Protein AF-A0A1W5IIS3-F1 (afdb_monomer_lite)

InterPro domains:
  IPR004045 Glutathione S-transferase, N-terminal [PF02798] (14-69)
  IPR004045 Glutathione S-transferase, N-terminal [PS50404] (1-76)
  IPR036249 Thioredoxin-like superfamily [SSF52833] (5-72)
  IPR050213 Glutathione S-transferase superfamily [PTHR11571] (5-78)

Sequence (79 aa):
FTDLALKGRCGALKIMLADKGQQLKENLVTLDEWGKGEIKASCVFGQLPKFQDGDLVLYQSNTILRHLGRKHGAYGKND

Organism: Ctenopharyngodon idella (NCBI:txid7959)

Radius of gyration: 13.41 Å; chains: 1; bounding box: 38×21×33 Å

pLDDT: mean 92.06, std 5.59, range [56.94, 96.88]

Structure (mmCIF, N/CA/C/O backbone):
data_AF-A0A1W5IIS3-F1
#
_entry.id   AF-A0A1W5IIS3-F1
#
loop_
_atom_site.group_PDB
_atom_site.id
_atom_site.type_symbol
_atom_site.label_atom_id
_atom_site.label_alt_id
_atom_site.label_comp_id
_atom_site.label_asym_id
_atom_site.label_entity_id
_atom_site.label_seq_id
_atom_site.pdbx_PDB_ins_code
_atom_site.Cartn_x
_atom_site.Cartn_y
_atom_site.Cartn_z
_atom_site.occupancy
_atom_site.B_iso_or_equiv
_atom_site.auth_seq_id
_atom_site.auth_comp_id
_atom_site.auth_asym_id
_atom_site.auth_atom_id
_atom_site.pdbx_PDB_model_num
ATOM 1 N N . PHE A 1 1 ? -4.572 -6.558 -0.019 1.00 90.62 1 PHE A N 1
ATOM 2 C CA . PHE A 1 1 ? -4.342 -5.102 0.073 1.00 90.62 1 PHE A CA 1
ATOM 3 C C . PHE A 1 1 ? -5.470 -4.487 0.874 1.00 90.62 1 PHE A C 1
ATOM 5 O O . PHE A 1 1 ? -6.621 -4.775 0.580 1.00 90.62 1 PHE A O 1
ATOM 12 N N . THR A 1 2 ? -5.143 -3.709 1.899 1.00 92.81 2 THR A N 1
ATOM 13 C CA . THR A 1 2 ? -6.104 -3.070 2.799 1.00 92.81 2 THR A CA 1
ATOM 14 C C . THR A 1 2 ? -5.884 -1.567 2.763 1.00 92.81 2 THR A C 1
ATOM 16 O O . THR A 1 2 ? -4.766 -1.099 2.990 1.00 92.81 2 THR A O 1
ATOM 19 N N . ASP A 1 3 ? -6.941 -0.826 2.462 1.00 92.75 3 ASP A N 1
ATOM 20 C CA . ASP A 1 3 ? -6.947 0.635 2.394 1.00 92.75 3 ASP A CA 1
ATOM 21 C C . AS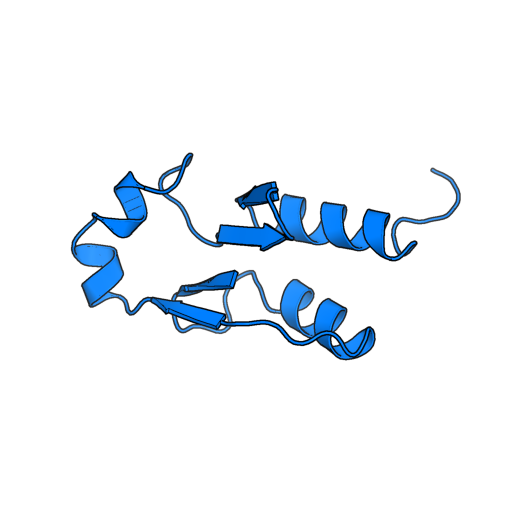P A 1 3 ? -8.360 1.145 2.687 1.00 92.75 3 ASP A C 1
ATOM 23 O O . ASP A 1 3 ? -9.313 0.362 2.722 1.00 92.75 3 ASP A O 1
ATOM 27 N N . LEU A 1 4 ? -8.500 2.451 2.894 1.00 90.81 4 LEU A N 1
ATOM 28 C CA . LEU A 1 4 ? -9.815 3.075 2.958 1.00 90.81 4 LEU A CA 1
ATOM 29 C C . LEU A 1 4 ? -10.544 2.910 1.616 1.00 90.81 4 LEU A C 1
ATOM 31 O O . LEU A 1 4 ? -9.906 2.862 0.562 1.00 90.81 4 LEU A O 1
ATOM 35 N N . ALA A 1 5 ? -11.877 2.863 1.645 1.00 86.88 5 ALA A N 1
ATOM 36 C CA . ALA A 1 5 ? -12.739 2.764 0.459 1.00 86.88 5 ALA A CA 1
ATOM 37 C C . ALA A 1 5 ? -12.750 4.055 -0.405 1.00 86.88 5 ALA A C 1
ATOM 39 O O . ALA A 1 5 ? -13.797 4.620 -0.714 1.00 86.88 5 ALA A O 1
ATOM 40 N N . LEU A 1 6 ? -11.569 4.553 -0.775 1.00 83.56 6 LEU A N 1
ATOM 41 C CA . LEU A 1 6 ? -11.306 5.774 -1.535 1.00 83.56 6 LEU A CA 1
ATOM 42 C C . LEU A 1 6 ? -10.216 5.481 -2.586 1.00 83.56 6 LEU A C 1
ATOM 44 O O . LEU A 1 6 ? -9.446 4.534 -2.446 1.00 83.56 6 LEU A O 1
ATOM 48 N N . LYS A 1 7 ? -10.092 6.303 -3.642 1.00 73.12 7 LYS A N 1
ATOM 49 C CA . LYS A 1 7 ? -8.987 6.144 -4.620 1.00 73.12 7 LYS A CA 1
ATOM 50 C C . LYS A 1 7 ? -7.606 6.340 -3.968 1.00 73.12 7 LYS A C 1
ATOM 52 O O . LYS A 1 7 ? -6.678 5.594 -4.270 1.00 73.12 7 LYS A O 1
ATOM 57 N N . GLY A 1 8 ? -7.507 7.301 -3.046 1.00 83.25 8 GLY A N 1
ATOM 58 C CA . GLY A 1 8 ? -6.412 7.434 -2.081 1.00 83.25 8 GLY A CA 1
ATOM 59 C C . GLY A 1 8 ? -4.993 7.466 -2.666 1.00 83.25 8 GLY A C 1
ATOM 60 O O . GLY A 1 8 ? -4.767 7.794 -3.829 1.00 83.25 8 GLY A O 1
ATOM 61 N N . ARG A 1 9 ? -4.010 7.110 -1.829 1.00 85.25 9 ARG A N 1
ATOM 62 C CA . ARG A 1 9 ? -2.573 7.073 -2.182 1.00 85.25 9 ARG A CA 1
ATOM 63 C C . ARG A 1 9 ? -2.180 5.848 -3.017 1.00 85.25 9 ARG A C 1
ATOM 65 O O . ARG A 1 9 ? -1.022 5.711 -3.401 1.00 85.25 9 ARG A O 1
ATOM 72 N N . CYS A 1 10 ? -3.125 4.953 -3.289 1.00 86.25 10 CYS A N 1
ATOM 73 C CA . CYS A 1 10 ? -2.860 3.638 -3.866 1.00 86.25 10 CYS A CA 1
ATOM 74 C C . CYS A 1 10 ? -3.240 3.522 -5.342 1.00 86.25 10 CYS A C 1
ATOM 76 O O . CYS A 1 10 ? -3.156 2.434 -5.905 1.00 86.25 10 CYS A O 1
ATOM 78 N N . GLY A 1 11 ? -3.608 4.626 -6.000 1.00 89.25 11 GLY A N 1
ATOM 79 C CA . GLY A 1 11 ? -3.899 4.629 -7.436 1.00 89.25 11 GLY A CA 1
ATOM 80 C C . GLY A 1 11 ? -2.746 4.071 -8.279 1.00 89.25 11 GLY A C 1
ATOM 81 O O . GLY A 1 11 ? -2.959 3.168 -9.083 1.00 89.25 11 GLY A O 1
ATOM 82 N N . ALA A 1 12 ? -1.514 4.531 -8.035 1.00 91.31 12 ALA A N 1
ATOM 83 C CA . ALA A 1 12 ? -0.332 4.059 -8.763 1.00 91.31 12 ALA A CA 1
ATOM 84 C C . ALA A 1 12 ? -0.077 2.553 -8.570 1.00 91.31 12 ALA A C 1
ATOM 86 O O . ALA A 1 12 ? 0.281 1.859 -9.516 1.00 91.31 12 ALA A O 1
ATOM 87 N N . LEU A 1 13 ? -0.320 2.039 -7.360 1.00 92.12 13 LEU A N 1
ATOM 88 C CA . LEU A 1 13 ? -0.205 0.616 -7.040 1.00 92.12 13 LEU A CA 1
ATOM 89 C C . LEU A 1 13 ? -1.191 -0.212 -7.872 1.00 92.12 13 LEU A C 1
ATOM 91 O O . LEU A 1 13 ? -0.800 -1.201 -8.486 1.00 92.12 13 LEU A O 1
ATOM 95 N N . LYS A 1 14 ? -2.462 0.210 -7.915 1.00 90.88 14 LYS A N 1
ATOM 96 C CA . LYS A 1 14 ? -3.510 -0.492 -8.670 1.00 90.88 14 LYS A CA 1
ATOM 97 C C . LYS A 1 14 ? -3.218 -0.497 -10.170 1.00 90.88 14 LYS A C 1
ATOM 99 O O . LYS A 1 14 ? -3.355 -1.539 -10.799 1.00 90.88 14 LYS A O 1
ATOM 104 N N . ILE A 1 15 ? -2.768 0.634 -10.720 1.00 92.94 15 ILE A N 1
ATOM 105 C CA . ILE A 1 15 ? -2.378 0.741 -12.135 1.00 92.94 15 ILE A CA 1
ATOM 106 C C . ILE A 1 15 ? -1.211 -0.202 -12.441 1.00 92.94 15 ILE A C 1
ATOM 108 O O . ILE A 1 15 ? -1.276 -0.949 -13.410 1.00 92.94 15 ILE A O 1
ATOM 112 N N . MET A 1 16 ? -0.174 -0.212 -11.599 1.00 91.88 16 MET A N 1
ATOM 113 C CA . MET A 1 16 ? 0.990 -1.076 -11.796 1.00 91.88 16 MET A CA 1
ATOM 114 C C . MET A 1 16 ? 0.619 -2.565 -11.791 1.00 91.88 16 MET A C 1
ATOM 116 O O . MET A 1 16 ? 1.082 -3.317 -12.644 1.00 91.88 16 MET A O 1
ATOM 120 N N . LEU A 1 17 ? -0.212 -2.999 -10.841 1.00 92.12 17 LEU A N 1
ATOM 121 C CA . LEU A 1 17 ? -0.652 -4.394 -10.764 1.00 92.12 17 LEU A CA 1
ATOM 122 C C . LEU A 1 17 ? -1.541 -4.775 -11.954 1.00 92.12 17 LEU A C 1
ATOM 124 O O . LEU A 1 17 ? -1.371 -5.858 -12.512 1.00 92.12 17 LEU A O 1
ATOM 128 N N . ALA A 1 18 ? -2.430 -3.872 -12.379 1.00 92.81 18 ALA A N 1
ATOM 129 C CA . ALA A 1 18 ? -3.273 -4.076 -13.553 1.00 92.81 18 ALA A CA 1
ATOM 130 C C . ALA A 1 18 ? -2.450 -4.185 -14.850 1.00 92.81 18 ALA A C 1
ATOM 132 O O . ALA A 1 18 ? -2.695 -5.097 -15.635 1.00 92.81 18 ALA A O 1
ATOM 133 N N . ASP A 1 19 ? -1.435 -3.331 -15.042 1.00 93.81 19 ASP A N 1
ATOM 134 C CA . ASP A 1 19 ? -0.493 -3.400 -16.176 1.00 93.81 19 ASP A CA 1
ATOM 135 C C . ASP A 1 19 ? 0.237 -4.751 -16.241 1.00 93.81 19 ASP A C 1
ATOM 137 O O . ASP A 1 19 ? 0.457 -5.305 -17.315 1.00 93.81 19 ASP A O 1
ATOM 141 N N . LYS A 1 20 ? 0.570 -5.327 -15.079 1.00 90.44 20 LYS A N 1
ATOM 142 C CA . LYS A 1 20 ? 1.199 -6.654 -14.976 1.00 90.44 20 LYS A CA 1
ATOM 143 C C . LYS A 1 20 ? 0.209 -7.820 -14.979 1.00 90.44 20 LYS A C 1
ATOM 145 O O . LYS A 1 20 ? 0.631 -8.955 -14.762 1.00 90.44 20 LYS A O 1
ATOM 150 N N . GLY A 1 21 ? -1.083 -7.569 -15.208 1.00 91.50 21 GLY A N 1
ATOM 151 C CA . GLY A 1 21 ? -2.124 -8.599 -15.225 1.00 91.50 21 GLY A CA 1
ATOM 152 C C . GLY A 1 21 ? -2.324 -9.301 -13.877 1.00 91.50 21 GLY A C 1
ATOM 153 O O . GLY A 1 21 ? -2.820 -10.427 -13.833 1.00 91.50 21 GLY A O 1
ATOM 154 N N . GLN A 1 22 ? -1.914 -8.675 -12.771 1.00 90.38 22 GLN A N 1
ATOM 155 C CA . GLN A 1 22 ? -2.000 -9.261 -11.438 1.00 90.38 22 GLN A CA 1
ATOM 156 C C . GLN A 1 22 ? -3.326 -8.923 -10.763 1.00 90.38 22 GLN A C 1
ATOM 158 O O . GLN A 1 22 ? -3.765 -7.772 -10.738 1.00 90.38 22 GLN A O 1
ATOM 163 N N . GLN A 1 23 ? -3.940 -9.932 -10.146 1.00 87.94 23 GLN A N 1
ATOM 164 C CA . GLN A 1 23 ? -5.142 -9.734 -9.346 1.00 87.94 23 GLN A CA 1
ATOM 165 C C . GLN A 1 23 ? -4.783 -9.216 -7.952 1.00 87.94 23 GLN A C 1
ATOM 167 O O . GLN A 1 23 ? -3.931 -9.772 -7.258 1.00 87.94 23 GLN A O 1
ATOM 172 N N . LEU A 1 24 ? -5.479 -8.165 -7.524 1.00 89.00 24 LEU A N 1
ATOM 173 C CA . LEU A 1 24 ? -5.353 -7.596 -6.191 1.00 89.00 24 LEU A CA 1
ATOM 174 C C . LEU A 1 24 ? -6.592 -7.948 -5.371 1.00 89.00 24 LEU A C 1
ATOM 176 O O . LEU A 1 24 ? -7.677 -7.441 -5.636 1.00 89.00 24 LEU A O 1
ATOM 180 N N . LYS A 1 25 ? -6.433 -8.772 -4.331 1.00 92.31 25 LYS A N 1
ATOM 181 C CA . LYS A 1 25 ? -7.496 -8.950 -3.334 1.00 92.31 25 LYS A CA 1
ATOM 182 C C . LYS A 1 25 ? -7.573 -7.703 -2.455 1.00 92.31 25 LYS A C 1
ATOM 184 O O . LYS A 1 25 ? -6.662 -7.441 -1.658 1.00 92.31 25 LYS A O 1
ATOM 189 N N . GLU A 1 26 ? -8.648 -6.941 -2.610 1.00 91.19 26 GLU A N 1
ATOM 190 C CA . GLU A 1 26 ? -8.907 -5.719 -1.852 1.00 91.19 26 GLU A CA 1
ATOM 191 C C 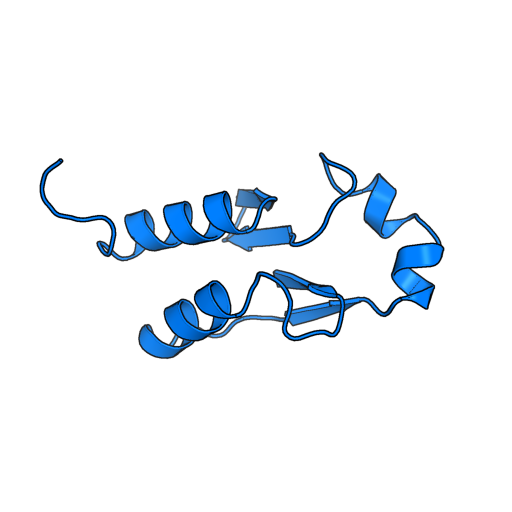. GLU A 1 26 ? -9.742 -6.016 -0.602 1.00 91.19 26 GLU A C 1
ATOM 193 O O . GLU A 1 26 ? -10.730 -6.742 -0.651 1.00 91.19 26 GLU A O 1
ATOM 198 N N . ASN A 1 27 ? -9.327 -5.450 0.525 1.00 92.94 27 ASN A N 1
ATOM 199 C CA . ASN A 1 27 ? -10.108 -5.373 1.750 1.00 92.94 27 ASN A CA 1
ATOM 200 C C . ASN A 1 27 ? -10.315 -3.886 2.048 1.00 92.94 27 ASN A C 1
ATOM 202 O O . ASN A 1 27 ? -9.411 -3.229 2.569 1.00 92.94 27 ASN A O 1
ATOM 206 N N . LEU A 1 28 ? -11.448 -3.344 1.605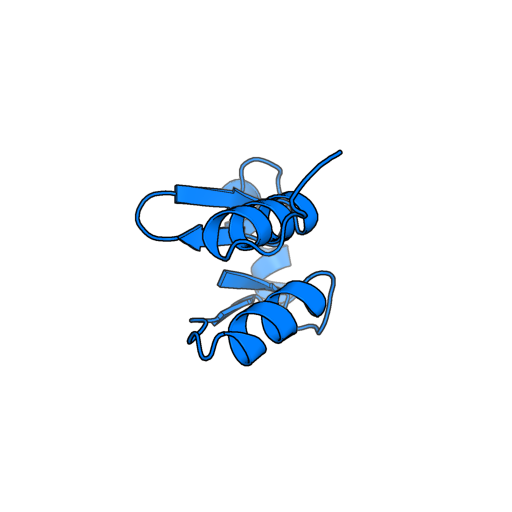 1.00 93.50 28 LEU A N 1
ATOM 207 C CA . LEU A 1 28 ? -11.741 -1.921 1.713 1.00 93.50 28 LEU A CA 1
ATOM 208 C C . LEU A 1 28 ? -12.362 -1.628 3.074 1.00 93.50 28 LEU A C 1
ATOM 210 O O . LEU A 1 28 ? -13.405 -2.176 3.410 1.00 93.50 28 LEU A O 1
ATOM 214 N N . VAL A 1 29 ? -11.709 -0.749 3.826 1.00 93.44 29 VAL A N 1
ATOM 215 C CA . VAL A 1 29 ? -12.122 -0.346 5.169 1.00 93.44 29 VAL A CA 1
ATOM 216 C C . VAL A 1 29 ? -12.959 0.926 5.065 1.00 93.44 29 VAL A C 1
ATOM 218 O O . VAL A 1 29 ? -12.556 1.912 4.435 1.00 93.44 29 VAL A O 1
ATOM 221 N N . THR A 1 30 ? -14.137 0.916 5.672 1.00 93.94 30 THR A N 1
ATOM 222 C CA . THR A 1 30 ? -14.992 2.103 5.789 1.00 93.94 30 THR A CA 1
ATOM 223 C C . THR A 1 30 ? -14.456 3.065 6.854 1.00 93.94 30 THR A C 1
ATOM 225 O O . THR A 1 30 ? -13.666 2.695 7.722 1.00 93.94 30 THR A O 1
ATOM 228 N N . LEU A 1 31 ? -14.888 4.330 6.818 1.00 91.50 31 LEU A N 1
ATOM 229 C CA . LEU A 1 31 ? -14.481 5.304 7.840 1.00 91.50 31 LEU A CA 1
ATOM 230 C C . LEU A 1 31 ? -14.976 4.926 9.246 1.00 91.50 31 LEU A C 1
ATOM 232 O O . LEU A 1 31 ? -14.277 5.214 10.213 1.00 91.50 31 LEU A O 1
ATOM 236 N N . ASP A 1 32 ? -16.126 4.254 9.358 1.00 94.06 32 ASP A N 1
ATOM 237 C CA . ASP A 1 32 ? -16.652 3.741 10.631 1.00 94.06 32 ASP A CA 1
ATOM 238 C C . ASP A 1 32 ? -15.753 2.636 11.207 1.00 94.06 32 ASP A C 1
ATOM 240 O O . ASP A 1 32 ? -15.291 2.727 12.344 1.00 94.06 32 ASP A O 1
ATOM 244 N N . GLU A 1 33 ? -15.410 1.633 10.393 1.00 93.69 33 GLU A N 1
ATOM 245 C CA . GLU A 1 33 ? -14.492 0.554 10.786 1.00 93.69 33 GLU A CA 1
ATOM 246 C C . GLU A 1 33 ? -13.099 1.079 11.138 1.00 93.69 33 GLU A C 1
ATOM 248 O O . GLU A 1 33 ? -12.468 0.605 12.084 1.00 93.69 33 GLU A O 1
ATOM 253 N N . TRP A 1 34 ? -12.622 2.090 10.407 1.00 93.75 34 TRP A N 1
ATOM 254 C CA . TRP A 1 34 ? -11.374 2.766 10.740 1.00 93.75 34 TRP A CA 1
ATOM 255 C C . TRP A 1 34 ? -11.472 3.527 12.071 1.00 93.75 34 TRP A C 1
ATOM 257 O O . TRP A 1 34 ? -10.536 3.489 12.873 1.00 93.75 34 TRP A O 1
ATOM 267 N N . GLY A 1 35 ? -12.612 4.177 12.323 1.00 94.06 35 GLY A N 1
ATOM 268 C CA . GLY A 1 35 ? -12.906 4.931 13.542 1.00 94.06 35 GLY A CA 1
ATOM 269 C C . GLY A 1 35 ? -12.935 4.076 14.810 1.00 94.06 35 GLY A C 1
ATOM 270 O O . GLY A 1 35 ? -12.506 4.553 15.860 1.00 94.06 35 GLY A O 1
ATOM 271 N N . LYS A 1 36 ? -13.331 2.797 14.708 1.00 95.62 36 LYS A N 1
ATOM 272 C CA . LYS A 1 36 ? -13.266 1.821 15.820 1.00 95.62 36 LYS A CA 1
ATOM 273 C C . LYS A 1 36 ? -11.842 1.577 16.326 1.00 95.62 36 LYS A C 1
ATOM 275 O O . LYS A 1 36 ? -11.654 1.126 17.449 1.00 95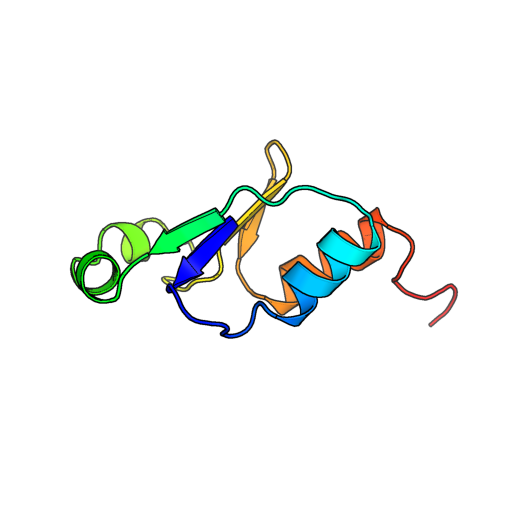.62 36 LYS A O 1
ATOM 280 N N . GLY A 1 37 ? -10.825 1.871 15.516 1.00 94.00 37 GLY A N 1
ATOM 281 C CA . GLY A 1 37 ? -9.426 1.872 15.943 1.00 94.00 37 GLY A CA 1
ATOM 282 C C . GLY A 1 37 ? -8.752 0.499 16.023 1.00 94.00 37 GLY A C 1
ATOM 283 O O . GLY A 1 37 ? -7.526 0.455 16.054 1.00 94.00 37 GLY A O 1
ATOM 284 N N . GLU A 1 38 ? -9.487 -0.614 15.969 1.00 95.12 38 GLU A N 1
ATOM 285 C CA . GLU A 1 38 ? -8.919 -1.975 15.999 1.00 95.12 38 GLU A CA 1
ATOM 286 C C . GLU A 1 38 ? -7.940 -2.218 14.838 1.00 95.12 38 GLU A C 1
ATOM 288 O O . GLU A 1 38 ? -6.796 -2.638 15.031 1.00 95.12 38 GLU A O 1
ATOM 293 N N . ILE A 1 39 ? -8.353 -1.863 13.615 1.00 93.56 39 ILE A N 1
ATOM 294 C CA . ILE A 1 39 ? -7.510 -1.990 12.417 1.00 93.56 39 ILE A CA 1
ATOM 295 C C . ILE A 1 39 ? -6.289 -1.081 12.546 1.00 93.56 39 ILE A C 1
ATOM 297 O O . ILE A 1 39 ? -5.170 -1.501 12.249 1.00 93.56 39 ILE A O 1
ATOM 301 N N . LYS A 1 40 ? -6.488 0.145 13.039 1.00 94.06 40 LYS A N 1
ATOM 302 C CA . LYS A 1 40 ? -5.411 1.107 13.271 1.00 94.06 40 LYS A CA 1
ATOM 303 C C . LYS A 1 40 ? -4.382 0.557 14.262 1.00 94.06 40 LYS A C 1
ATOM 305 O O . LYS A 1 40 ? -3.196 0.615 13.963 1.00 94.06 40 LYS A O 1
ATOM 310 N N . ALA A 1 41 ? -4.820 -0.027 15.376 1.00 95.56 41 ALA A N 1
ATOM 311 C CA . ALA A 1 41 ? -3.947 -0.635 16.380 1.00 95.56 41 ALA A CA 1
ATOM 312 C C . ALA A 1 41 ? -3.162 -1.842 15.835 1.00 95.56 41 ALA A C 1
ATOM 314 O O . ALA A 1 41 ? -2.019 -2.056 16.225 1.00 95.56 41 ALA A O 1
ATOM 315 N N . SER A 1 42 ? -3.738 -2.595 14.890 1.00 93.62 42 SER A N 1
ATOM 316 C CA . SER A 1 42 ? -3.047 -3.713 14.225 1.00 93.62 42 SER A CA 1
ATOM 317 C C . SER A 1 42 ? -1.981 -3.282 13.202 1.00 93.62 42 SER A C 1
ATOM 319 O O . SER A 1 42 ? -1.163 -4.096 12.768 1.00 93.62 42 SER A O 1
ATOM 321 N N . CYS A 1 43 ? -1.996 -2.016 12.772 1.00 94.56 43 CYS A N 1
ATOM 322 C CA . CYS A 1 43 ? -1.051 -1.489 11.794 1.00 94.56 43 CYS A CA 1
ATOM 323 C C . CYS A 1 43 ? 0.209 -0.985 12.501 1.00 94.56 43 CYS A C 1
ATOM 325 O O . CYS A 1 43 ? 0.117 -0.138 13.384 1.00 94.56 43 CYS A O 1
ATOM 327 N N . VAL A 1 44 ? 1.392 -1.402 12.036 1.00 94.88 44 VAL A N 1
ATOM 328 C CA . VAL A 1 44 ? 2.693 -1.053 12.652 1.00 94.88 44 VAL A CA 1
ATOM 329 C C . VAL A 1 44 ? 2.879 0.459 12.847 1.00 94.88 44 VAL A C 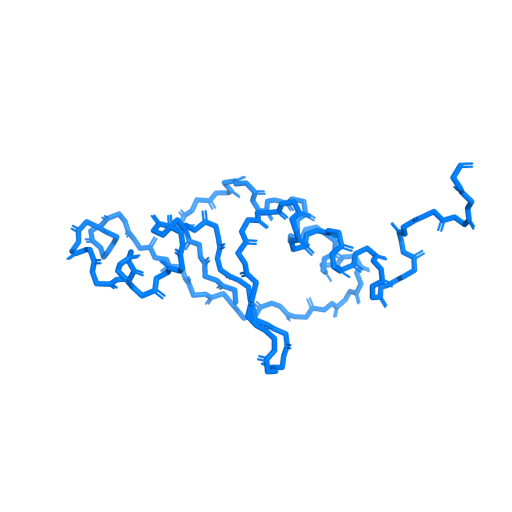1
ATOM 331 O O . VAL A 1 44 ? 3.471 0.886 13.830 1.00 94.88 44 VAL A O 1
ATOM 334 N N . PHE A 1 45 ? 2.341 1.279 11.938 1.00 94.94 45 PHE A N 1
ATOM 335 C CA . PHE A 1 45 ? 2.414 2.745 12.011 1.00 94.94 45 PHE A CA 1
ATOM 336 C C . PHE A 1 45 ? 1.071 3.421 12.310 1.00 94.94 45 PHE A C 1
ATOM 338 O O . PHE A 1 45 ? 0.947 4.634 12.143 1.00 94.94 45 PHE A O 1
ATOM 345 N N . GLY A 1 46 ? 0.031 2.663 12.670 1.00 95.56 46 GLY A N 1
ATOM 346 C CA . GLY A 1 46 ? -1.314 3.217 12.842 1.00 95.56 46 GLY A CA 1
ATOM 347 C C . GLY A 1 46 ? -1.886 3.854 11.570 1.00 95.56 46 GLY A C 1
ATOM 348 O O . GLY A 1 46 ? -2.679 4.794 11.652 1.00 95.56 46 GLY A O 1
ATOM 349 N N . GLN A 1 47 ? -1.441 3.398 10.395 1.00 94.81 47 GLN A N 1
ATOM 350 C CA . GLN A 1 47 ? -1.756 3.982 9.092 1.00 94.81 47 GLN A CA 1
ATOM 351 C C . GLN A 1 47 ? -2.004 2.899 8.040 1.00 94.81 47 GLN A C 1
ATOM 353 O O . GLN A 1 47 ? -1.356 1.852 8.037 1.00 94.81 47 GLN A O 1
ATOM 358 N N . LEU A 1 48 ? -2.903 3.213 7.109 1.00 94.81 48 LEU A N 1
ATOM 359 C CA . LEU A 1 48 ? -3.085 2.520 5.836 1.00 94.81 48 LEU A CA 1
ATOM 360 C C . LEU A 1 48 ? -2.377 3.313 4.717 1.00 94.81 48 LEU A C 1
ATOM 362 O O . LEU A 1 48 ? -2.154 4.519 4.874 1.00 94.81 48 LEU A O 1
ATOM 366 N N . PRO A 1 49 ? -1.987 2.676 3.598 1.00 95.25 49 PRO A N 1
ATOM 367 C CA . PRO A 1 49 ? -2.304 1.304 3.180 1.00 95.25 49 PRO A CA 1
ATOM 368 C C . PRO A 1 49 ? -1.443 0.209 3.824 1.00 95.25 49 PRO A C 1
ATOM 370 O O . PRO A 1 49 ? -0.268 0.424 4.134 1.00 95.25 49 PRO A O 1
ATOM 373 N N . LYS A 1 50 ? -2.025 -0.993 3.921 1.00 96.00 50 LYS A N 1
ATOM 374 C CA . LYS A 1 50 ? -1.355 -2.266 4.234 1.00 96.00 50 LYS A CA 1
ATOM 375 C C . LYS A 1 50 ? -1.377 -3.170 3.000 1.00 96.00 50 LYS A C 1
ATOM 377 O O . LYS A 1 50 ? -2.423 -3.407 2.392 1.00 96.00 50 LYS A O 1
ATOM 382 N N . PHE A 1 51 ? -0.234 -3.722 2.632 1.00 95.75 51 PHE A N 1
ATOM 383 C CA . PHE A 1 51 ? -0.083 -4.646 1.511 1.00 95.75 51 PHE A CA 1
ATOM 384 C C . PHE A 1 51 ? 0.523 -5.957 1.994 1.00 95.75 51 PHE A C 1
ATOM 386 O O . PHE A 1 51 ? 1.338 -5.960 2.910 1.00 95.75 51 PHE A O 1
ATOM 393 N N . GLN A 1 52 ? 0.107 -7.063 1.388 1.00 95.38 52 GLN A N 1
ATOM 394 C CA . GLN A 1 52 ? 0.617 -8.385 1.715 1.00 95.38 52 GLN A CA 1
ATOM 395 C C . GLN A 1 52 ? 0.976 -9.109 0.423 1.00 95.38 52 GLN A C 1
ATOM 397 O O . GLN A 1 52 ? 0.163 -9.147 -0.503 1.00 95.38 52 GLN A O 1
ATOM 402 N N . ASP A 1 53 ? 2.186 -9.656 0.392 1.00 94.19 53 ASP A N 1
ATOM 403 C CA . ASP A 1 53 ? 2.769 -10.407 -0.717 1.00 94.19 53 ASP A CA 1
ATOM 404 C C . ASP A 1 53 ? 3.392 -11.690 -0.153 1.00 94.19 53 ASP A C 1
ATOM 406 O O . ASP A 1 53 ? 4.510 -11.677 0.360 1.00 94.19 53 ASP A O 1
ATOM 410 N N . GLY A 1 54 ? 2.617 -12.780 -0.152 1.00 93.00 54 GLY A N 1
ATOM 411 C CA . GLY A 1 54 ? 2.958 -13.993 0.597 1.00 93.00 54 GLY A CA 1
ATOM 412 C C . GLY A 1 54 ? 3.042 -13.717 2.103 1.00 93.00 54 GLY A C 1
ATOM 413 O O . GLY A 1 54 ? 2.091 -13.197 2.697 1.00 93.00 54 GLY A O 1
ATOM 414 N N . ASP A 1 55 ? 4.197 -14.025 2.692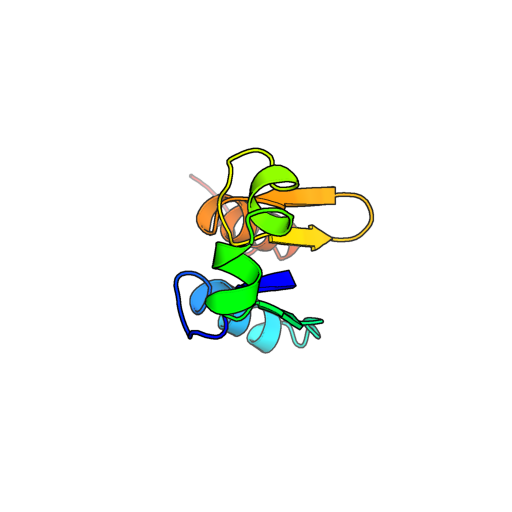 1.00 95.75 55 ASP A N 1
ATOM 415 C CA . ASP A 1 55 ? 4.489 -13.814 4.118 1.00 95.75 55 ASP A CA 1
ATOM 416 C C . ASP A 1 55 ? 4.953 -12.383 4.435 1.00 95.75 55 ASP A C 1
ATOM 418 O O . ASP A 1 55 ? 5.035 -11.982 5.598 1.00 95.75 55 ASP A O 1
ATOM 422 N N . LEU A 1 56 ? 5.246 -11.579 3.406 1.00 95.56 56 LEU A N 1
ATOM 423 C CA . LEU A 1 56 ? 5.708 -10.209 3.578 1.00 95.56 56 LEU A CA 1
ATOM 424 C C . LEU A 1 56 ? 4.522 -9.253 3.734 1.00 95.56 56 LEU A C 1
ATOM 426 O O . LEU A 1 56 ? 3.701 -9.097 2.828 1.00 95.56 56 LEU A O 1
ATOM 430 N N . VAL A 1 57 ? 4.481 -8.542 4.862 1.00 96.88 57 VAL A N 1
ATOM 431 C CA . VAL A 1 57 ? 3.516 -7.468 5.125 1.00 96.88 57 VAL A CA 1
ATOM 432 C C . VAL A 1 57 ? 4.224 -6.117 5.061 1.00 96.88 57 VAL A C 1
ATOM 434 O O . VAL A 1 57 ? 5.175 -5.868 5.798 1.00 96.88 57 VAL A O 1
ATOM 437 N N . LEU A 1 58 ? 3.740 -5.228 4.195 1.00 96.69 58 LEU A N 1
ATOM 438 C CA . LEU A 1 58 ? 4.281 -3.887 3.985 1.00 96.69 58 LEU A CA 1
ATOM 439 C C . LEU A 1 58 ? 3.251 -2.808 4.313 1.00 96.69 58 LEU A C 1
ATOM 441 O O . LEU A 1 58 ? 2.053 -2.961 4.079 1.00 96.69 58 LEU A O 1
ATOM 445 N N . TYR A 1 59 ? 3.759 -1.677 4.786 1.00 96.06 59 TYR A N 1
ATOM 446 C CA . TYR A 1 59 ? 3.022 -0.432 4.984 1.00 96.06 59 TYR A CA 1
ATOM 447 C C . TYR A 1 59 ? 3.715 0.692 4.207 1.00 96.06 59 TYR A C 1
ATOM 449 O O . TYR A 1 59 ? 4.841 0.511 3.744 1.00 96.06 59 TYR A O 1
ATOM 457 N N . GLN A 1 60 ? 3.065 1.858 4.119 1.00 95.38 60 GLN A N 1
ATOM 458 C CA . GLN A 1 60 ? 3.492 3.030 3.337 1.00 95.38 60 GLN A CA 1
ATOM 459 C C . GLN A 1 60 ? 3.415 2.803 1.819 1.00 95.38 60 GLN A C 1
ATOM 461 O O . GLN A 1 60 ? 4.080 1.936 1.252 1.00 95.38 60 GLN A O 1
ATOM 466 N N . SER A 1 61 ? 2.630 3.638 1.130 1.00 94.75 61 SER A N 1
ATOM 467 C CA . SER A 1 61 ? 2.345 3.493 -0.308 1.00 94.75 61 SER A CA 1
ATOM 468 C C . SER A 1 61 ? 3.610 3.449 -1.171 1.00 94.75 61 SER A C 1
ATOM 470 O O . SER A 1 61 ? 3.712 2.616 -2.068 1.00 94.75 61 SER A O 1
ATOM 472 N N . ASN A 1 62 ? 4.606 4.288 -0.870 1.00 95.56 62 ASN A N 1
ATOM 473 C CA . ASN A 1 62 ? 5.856 4.336 -1.630 1.00 95.56 62 ASN A CA 1
ATOM 474 C C . ASN A 1 62 ? 6.732 3.099 -1.402 1.00 95.56 62 ASN A C 1
ATOM 476 O O . ASN A 1 62 ? 7.357 2.621 -2.344 1.00 95.56 62 ASN A O 1
ATOM 480 N N . THR A 1 63 ? 6.766 2.550 -0.186 1.00 96.56 63 THR A N 1
ATOM 481 C CA . THR A 1 63 ? 7.493 1.304 0.101 1.00 96.56 63 THR A CA 1
ATOM 482 C C . THR A 1 63 ? 6.914 0.150 -0.707 1.00 96.56 63 THR A C 1
ATOM 484 O O . THR A 1 63 ? 7.665 -0.602 -1.328 1.00 96.56 63 THR A O 1
ATOM 487 N N . ILE A 1 64 ? 5.582 0.063 -0.768 1.00 96.06 64 ILE A N 1
ATOM 488 C CA . ILE A 1 64 ? 4.865 -0.939 -1.563 1.00 96.06 64 ILE A CA 1
ATOM 489 C C . ILE A 1 64 ? 5.181 -0.770 -3.057 1.00 96.06 64 ILE A C 1
ATOM 491 O O . ILE A 1 64 ? 5.549 -1.737 -3.721 1.00 96.06 64 ILE A O 1
ATOM 495 N N . LEU A 1 65 ? 5.105 0.461 -3.578 1.00 95.25 65 LEU A N 1
ATOM 496 C CA . LEU A 1 65 ? 5.415 0.751 -4.982 1.00 95.25 65 LEU A CA 1
ATOM 497 C C . LEU A 1 65 ? 6.851 0.358 -5.344 1.00 95.25 65 LEU A C 1
ATOM 499 O O . LEU A 1 65 ? 7.094 -0.253 -6.379 1.00 95.25 65 LEU A O 1
ATOM 503 N N . ARG A 1 66 ? 7.808 0.678 -4.468 1.00 95.69 66 ARG A N 1
ATOM 504 C CA . ARG A 1 66 ? 9.226 0.364 -4.672 1.00 95.69 66 ARG A CA 1
ATOM 505 C C . ARG A 1 66 ? 9.498 -1.138 -4.588 1.00 95.69 66 ARG A C 1
ATOM 507 O O . ARG A 1 66 ? 10.317 -1.642 -5.353 1.00 95.69 66 ARG A O 1
ATOM 514 N N . HIS A 1 67 ? 8.811 -1.850 -3.693 1.00 96.00 67 HIS A N 1
ATOM 515 C CA . HIS A 1 67 ? 8.853 -3.314 -3.616 1.00 96.00 67 HIS A CA 1
ATOM 516 C C . HIS A 1 67 ? 8.408 -3.951 -4.932 1.00 96.00 67 HIS A C 1
ATOM 518 O O . HIS A 1 67 ? 9.157 -4.731 -5.516 1.00 96.00 67 HIS A O 1
ATOM 524 N N . LEU A 1 68 ? 7.245 -3.549 -5.449 1.00 94.69 68 LEU A N 1
ATOM 525 C CA . LEU A 1 68 ? 6.753 -4.047 -6.734 1.00 94.69 68 LEU A CA 1
ATOM 526 C C . LEU A 1 68 ? 7.648 -3.628 -7.898 1.00 94.69 68 LEU A C 1
ATOM 528 O O . LEU A 1 68 ? 7.899 -4.437 -8.788 1.00 94.69 68 LEU A O 1
ATOM 532 N N . GLY A 1 69 ? 8.171 -2.400 -7.877 1.00 94.62 69 GLY A N 1
ATOM 533 C CA . GLY A 1 69 ? 9.145 -1.918 -8.856 1.00 94.62 69 GLY A CA 1
ATOM 534 C C . GLY A 1 69 ? 10.333 -2.868 -8.969 1.00 94.62 69 GLY A C 1
ATOM 535 O O . GLY A 1 69 ? 10.664 -3.304 -10.067 1.00 94.62 69 GLY A O 1
ATOM 536 N N . ARG A 1 70 ? 10.914 -3.273 -7.835 1.00 94.69 70 ARG A N 1
ATOM 537 C CA . ARG A 1 70 ? 11.996 -4.269 -7.810 1.00 94.69 70 ARG A CA 1
ATOM 538 C C . ARG A 1 70 ? 11.528 -5.651 -8.262 1.00 94.69 70 ARG A C 1
ATOM 540 O O . ARG A 1 70 ? 12.183 -6.255 -9.104 1.00 94.69 70 ARG A O 1
ATOM 547 N N . LYS A 1 71 ? 10.385 -6.128 -7.758 1.00 93.50 71 LYS A N 1
ATOM 548 C CA . LYS A 1 71 ? 9.830 -7.454 -8.089 1.00 93.50 71 LYS A CA 1
ATOM 549 C C . LYS A 1 71 ? 9.567 -7.634 -9.590 1.00 93.50 71 LYS A C 1
ATOM 551 O O . LYS A 1 71 ? 9.731 -8.730 -10.110 1.00 93.50 71 LYS A O 1
ATOM 556 N N . HIS A 1 72 ? 9.172 -6.563 -10.276 1.00 92.81 72 HIS A N 1
ATOM 557 C CA . HIS A 1 72 ? 8.799 -6.580 -11.693 1.00 92.81 72 HIS A CA 1
ATOM 558 C C . HIS A 1 72 ? 9.852 -5.980 -12.632 1.00 92.81 72 HIS A C 1
ATOM 560 O O . HIS A 1 72 ? 9.546 -5.748 -13.799 1.00 92.81 72 HIS A O 1
ATOM 566 N N . GLY A 1 73 ? 11.067 -5.694 -12.149 1.00 92.00 73 GLY A N 1
ATOM 567 C CA . GLY A 1 73 ? 12.123 -5.097 -12.979 1.00 92.00 73 GLY A CA 1
ATOM 568 C C . GLY A 1 73 ? 11.802 -3.681 -13.482 1.00 92.00 73 GLY A C 1
ATOM 569 O O . GLY A 1 73 ? 12.368 -3.229 -14.471 1.00 92.00 73 GLY A O 1
ATOM 570 N N . ALA A 1 74 ? 10.897 -2.967 -12.810 1.00 92.19 74 ALA A N 1
ATOM 571 C CA . ALA A 1 74 ? 10.469 -1.605 -13.128 1.00 92.19 74 ALA A CA 1
ATOM 572 C C . ALA A 1 74 ? 11.159 -0.557 -12.232 1.00 92.19 74 ALA A C 1
ATOM 574 O O . ALA A 1 74 ? 10.562 0.454 -11.867 1.00 92.19 74 ALA A O 1
ATOM 575 N N . TYR A 1 75 ? 12.409 -0.817 -11.838 1.00 92.69 75 TYR A N 1
ATOM 576 C CA . TYR A 1 75 ? 13.173 0.014 -10.899 1.00 92.69 75 TYR A CA 1
ATOM 577 C C . TYR A 1 75 ? 14.423 0.641 -11.539 1.00 92.69 75 TYR A C 1
ATOM 579 O O . TYR A 1 75 ? 15.410 0.896 -10.865 1.00 92.69 75 TYR A O 1
ATOM 587 N N . GLY A 1 76 ? 14.395 0.875 -12.853 1.00 89.75 76 GLY A N 1
ATOM 588 C CA . GLY A 1 76 ? 15.572 1.338 -13.587 1.00 89.75 76 GLY A CA 1
ATOM 589 C C . GLY A 1 76 ? 16.655 0.260 -13.702 1.00 89.75 76 GLY A C 1
ATOM 590 O O . GLY A 1 76 ? 16.622 -0.768 -13.030 1.00 89.75 76 GLY A O 1
ATOM 591 N N . LYS A 1 77 ? 17.594 0.474 -14.627 1.00 85.12 77 LYS A N 1
ATOM 592 C CA . LYS A 1 77 ? 18.731 -0.435 -14.857 1.00 85.12 77 LYS A CA 1
ATOM 593 C C . LYS A 1 77 ? 20.024 0.054 -14.203 1.00 85.12 77 LYS A C 1
ATOM 595 O O . LYS A 1 77 ? 20.852 -0.771 -13.851 1.00 85.12 77 LYS A O 1
ATOM 600 N N . ASN A 1 78 ? 20.154 1.371 -14.045 1.00 80.75 78 ASN A N 1
ATOM 601 C CA . ASN A 1 78 ? 21.302 2.083 -13.494 1.00 80.75 78 ASN A CA 1
ATOM 602 C C . ASN A 1 78 ? 20.773 3.259 -12.651 1.00 80.75 78 ASN A C 1
ATOM 604 O O . ASN A 1 78 ? 19.680 3.751 -12.957 1.00 80.75 78 ASN A O 1
ATOM 608 N N . ASP A 1 79 ? 21.550 3.689 -11.656 1.00 56.94 79 ASP A N 1
ATOM 609 C CA . ASP A 1 79 ? 21.356 4.954 -10.930 1.00 56.94 79 ASP A CA 1
ATOM 610 C C . ASP A 1 79 ? 21.869 6.150 -11.750 1.00 56.94 79 ASP A C 1
ATOM 612 O O . ASP A 1 79 ? 22.968 6.031 -12.347 1.00 56.94 79 ASP A O 1
#

Foldseek 3Di:
DEDAPDCPLCVVVVVLCVVVVHDDDYDHAYPVNLVVQPVLVVDPNSDDDWDDDPPDIDHDNVVSVVVVCVVVVVNDDDD

Secondary structure (DSSP, 8-state):
-EEESSSGGGHHHHHHHHHTT-----EEEPHHHHHT-HHHHHSTTS-S-EEEETTEEEESHHHHHHHHHHHTT-S-S--